Protein AF-A0A2M7DU90-F1 (afdb_monomer_lite)

pLDDT: mean 88.57, std 12.27, range [36.34, 98.19]

Foldseek 3Di:
DPQPVLLVVLVVVCVVPVQPLVSLLSNLVSCVVVVVLVVSCVSLVVNCVNVVLDPSSVQSNLSSCLSVVHPPVPDPRPDDQAEDELVNLVVLLLVVQVVVCVPPVDWDWDAVVCSVPVSQPDSSYDYSDDSVVNLVVQCVDPQWDADPRRTITGPVPDDD

Structure (mmCIF, N/CA/C/O backbone):
data_AF-A0A2M7DU90-F1
#
_entry.id   AF-A0A2M7DU90-F1
#
loop_
_atom_site.group_PDB
_atom_site.id
_atom_site.type_symbol
_atom_site.label_atom_id
_atom_site.label_alt_id
_atom_site.label_comp_id
_atom_site.label_asym_id
_atom_site.label_entity_id
_atom_site.label_seq_id
_atom_site.pdbx_PDB_ins_code
_atom_site.Cartn_x
_atom_site.Cartn_y
_atom_site.Cartn_z
_atom_site.occupancy
_atom_site.B_iso_or_equiv
_atom_site.auth_seq_id
_atom_site.auth_comp_id
_atom_site.auth_asym_id
_atom_site.auth_atom_id
_atom_site.pdbx_PDB_model_num
ATOM 1 N N . MET A 1 1 ? 24.909 8.535 0.699 1.00 48.50 1 MET A N 1
ATOM 2 C CA . MET A 1 1 ? 23.866 8.199 -0.291 1.00 48.50 1 MET A CA 1
ATOM 3 C C . MET A 1 1 ? 23.490 6.749 -0.072 1.00 48.50 1 MET A C 1
ATOM 5 O O . MET A 1 1 ? 24.266 5.873 -0.423 1.00 48.50 1 MET A O 1
ATOM 9 N N . VAL A 1 2 ? 22.381 6.499 0.617 1.00 52.84 2 VAL A N 1
ATOM 10 C CA . VAL A 1 2 ? 21.841 5.142 0.774 1.00 52.84 2 VAL A CA 1
ATOM 11 C C . VAL A 1 2 ? 21.063 4.861 -0.518 1.00 52.84 2 VAL A C 1
ATOM 13 O O . VAL A 1 2 ? 20.281 5.713 -0.917 1.00 52.84 2 VAL A O 1
ATOM 16 N N . GLY A 1 3 ? 21.364 3.776 -1.236 1.00 65.56 3 GLY A N 1
ATOM 17 C CA . GLY A 1 3 ? 20.582 3.340 -2.404 1.00 65.56 3 GLY A CA 1
ATOM 18 C C . GLY A 1 3 ? 21.267 3.353 -3.781 1.00 65.56 3 GLY A C 1
ATOM 19 O O . GLY A 1 3 ? 20.760 2.701 -4.687 1.00 65.56 3 GLY A O 1
ATOM 20 N N . SER A 1 4 ? 22.419 4.009 -3.985 1.00 81.00 4 SER A N 1
ATOM 21 C CA . SER A 1 4 ? 23.078 4.006 -5.313 1.00 81.00 4 SER A CA 1
ATOM 22 C C . SER A 1 4 ? 23.613 2.622 -5.706 1.00 81.00 4 SER A C 1
ATOM 24 O O . SER A 1 4 ? 23.361 2.152 -6.811 1.00 81.00 4 SER A O 1
ATOM 26 N N . TRP A 1 5 ? 24.270 1.934 -4.770 1.00 91.31 5 TRP A N 1
ATOM 27 C CA . TRP A 1 5 ? 24.792 0.581 -4.981 1.00 91.31 5 TRP A CA 1
ATOM 28 C C . TRP A 1 5 ? 23.675 -0.465 -5.121 1.00 91.31 5 TRP A C 1
ATOM 30 O O . TRP A 1 5 ? 23.840 -1.453 -5.830 1.00 91.31 5 TRP A O 1
ATOM 40 N N . GLU A 1 6 ? 22.525 -0.254 -4.471 1.00 94.69 6 GLU A N 1
ATOM 41 C CA . GLU A 1 6 ? 21.377 -1.163 -4.577 1.00 94.69 6 GLU A CA 1
ATOM 42 C C . GLU A 1 6 ? 20.717 -1.077 -5.948 1.00 94.69 6 GLU A C 1
ATOM 44 O O . GLU A 1 6 ? 20.359 -2.108 -6.517 1.00 94.69 6 GLU A O 1
ATOM 49 N N . ILE A 1 7 ? 20.601 0.136 -6.498 1.00 95.69 7 ILE A N 1
ATOM 50 C CA . ILE A 1 7 ? 20.127 0.343 -7.869 1.00 95.69 7 ILE A CA 1
ATOM 51 C C . ILE A 1 7 ? 21.081 -0.343 -8.847 1.00 95.69 7 ILE A C 1
ATOM 53 O O . ILE A 1 7 ? 20.624 -1.125 -9.674 1.00 95.69 7 ILE A O 1
ATOM 57 N N . GLU A 1 8 ? 22.390 -0.098 -8.738 1.00 95.69 8 GLU A N 1
ATOM 58 C CA . GLU A 1 8 ? 23.397 -0.727 -9.608 1.00 95.69 8 GLU A CA 1
ATOM 59 C C . GLU A 1 8 ? 23.336 -2.258 -9.539 1.00 95.69 8 GLU A C 1
ATOM 61 O O . GLU A 1 8 ? 23.292 -2.916 -10.578 1.00 95.69 8 GLU A O 1
ATOM 66 N N . TYR A 1 9 ? 23.233 -2.821 -8.331 1.00 96.00 9 TYR A N 1
ATOM 67 C CA . TYR A 1 9 ? 23.055 -4.257 -8.127 1.00 96.00 9 TYR A CA 1
ATOM 68 C C . TYR A 1 9 ? 21.801 -4.789 -8.830 1.00 96.00 9 TYR A C 1
ATOM 70 O O . TYR A 1 9 ? 21.864 -5.798 -9.535 1.00 96.00 9 TYR A O 1
ATOM 78 N N . CYS A 1 10 ? 20.655 -4.125 -8.656 1.00 97.19 10 CYS A N 1
ATOM 79 C CA . CYS A 1 10 ? 19.413 -4.557 -9.291 1.00 97.19 10 CYS A CA 1
ATOM 80 C C . CYS A 1 10 ? 19.512 -4.470 -10.819 1.00 97.19 10 CYS A C 1
ATOM 82 O O . CYS A 1 10 ? 19.124 -5.412 -11.504 1.00 97.19 10 CYS A O 1
ATOM 84 N N . LEU A 1 11 ? 20.088 -3.393 -11.359 1.00 97.00 11 LEU A N 1
ATOM 85 C CA . LEU A 1 11 ? 20.280 -3.227 -12.801 1.00 97.00 11 LEU A CA 1
ATOM 86 C C . LEU A 1 11 ? 21.209 -4.299 -13.387 1.00 97.00 11 LEU A C 1
ATOM 88 O O . LEU A 1 11 ? 20.897 -4.865 -14.433 1.00 97.00 11 LEU A O 1
ATOM 92 N N . GLU A 1 12 ? 22.311 -4.640 -12.712 1.00 97.62 12 GLU A N 1
ATOM 93 C CA . GLU A 1 12 ? 23.204 -5.724 -13.148 1.00 97.62 12 GLU A CA 1
ATOM 94 C C . GLU A 1 12 ? 22.469 -7.073 -13.194 1.00 97.62 12 GLU A C 1
ATOM 96 O O . GLU A 1 12 ? 22.630 -7.855 -14.136 1.00 97.62 12 GLU A O 1
ATOM 101 N N . ARG A 1 13 ? 21.639 -7.347 -12.182 1.00 97.88 13 ARG A N 1
ATOM 102 C CA . ARG A 1 13 ? 20.841 -8.575 -12.094 1.00 97.88 13 ARG A CA 1
ATOM 103 C C . ARG A 1 13 ? 19.782 -8.640 -13.192 1.00 97.88 13 ARG A C 1
ATOM 105 O O . ARG A 1 13 ? 19.692 -9.672 -13.855 1.00 97.88 13 ARG A O 1
ATOM 112 N N . LEU A 1 14 ? 19.061 -7.546 -13.439 1.00 97.12 14 LEU A N 1
ATOM 113 C CA . LEU A 1 14 ? 18.070 -7.460 -14.517 1.00 97.12 14 LEU A CA 1
ATOM 114 C C . LEU A 1 14 ? 18.709 -7.546 -15.904 1.00 97.12 14 LEU A C 1
ATOM 116 O O . LEU A 1 14 ? 18.117 -8.115 -16.809 1.00 97.12 14 LEU A O 1
ATOM 120 N N . ASN A 1 15 ? 19.950 -7.088 -16.079 1.00 97.25 15 ASN A N 1
ATOM 121 C CA . ASN A 1 15 ? 20.662 -7.285 -17.342 1.00 97.25 15 ASN A CA 1
ATOM 122 C C . ASN A 1 15 ? 20.905 -8.775 -17.662 1.00 97.25 15 ASN A C 1
ATOM 124 O O . ASN A 1 15 ? 21.047 -9.146 -18.824 1.00 97.25 15 ASN A O 1
ATOM 128 N N . ARG A 1 16 ? 20.962 -9.642 -16.640 1.00 97.06 16 ARG A N 1
ATOM 129 C CA . ARG A 1 16 ? 21.102 -11.100 -16.808 1.00 97.06 16 ARG A CA 1
ATOM 130 C C . ARG A 1 16 ? 19.755 -11.816 -16.860 1.00 97.06 16 ARG A C 1
ATOM 132 O O . ARG A 1 16 ? 19.633 -12.807 -17.571 1.00 97.06 16 ARG A O 1
ATOM 139 N N . ASN A 1 17 ? 18.782 -11.338 -16.089 1.00 97.00 17 ASN A N 1
ATOM 140 C CA . ASN A 1 17 ? 17.424 -11.864 -16.042 1.00 97.00 17 ASN A CA 1
ATOM 141 C C . ASN A 1 17 ? 16.414 -10.704 -15.944 1.00 97.00 17 ASN A C 1
ATOM 143 O O . ASN A 1 17 ? 16.075 -10.300 -14.830 1.00 97.00 17 ASN A O 1
ATOM 147 N N . PRO A 1 18 ? 15.947 -10.157 -17.082 1.00 96.12 18 PRO A N 1
ATOM 148 C CA . PRO A 1 18 ? 15.105 -8.955 -17.097 1.00 96.12 18 PRO A CA 1
ATOM 149 C C . PRO A 1 18 ? 13.748 -9.128 -16.414 1.00 96.12 18 PRO A C 1
ATOM 151 O O . PRO A 1 18 ? 13.148 -8.153 -15.978 1.00 96.12 18 PRO A O 1
ATOM 154 N N . GLU A 1 19 ? 13.277 -10.368 -16.304 1.00 96.75 19 GLU A N 1
ATOM 155 C CA . GLU A 1 19 ? 11.937 -10.710 -15.826 1.00 96.75 19 GLU A CA 1
ATOM 156 C C . GLU A 1 19 ? 11.944 -11.252 -14.388 1.00 96.75 19 GLU A C 1
ATOM 158 O O . GLU A 1 19 ? 10.960 -11.833 -13.933 1.00 96.75 19 GLU A O 1
ATOM 163 N N . ASP A 1 20 ? 13.054 -11.104 -13.660 1.00 97.06 20 ASP A N 1
ATOM 164 C CA . ASP A 1 20 ? 13.163 -11.558 -12.274 1.00 97.06 20 ASP A CA 1
ATOM 165 C C . ASP A 1 20 ? 12.211 -10.764 -11.360 1.00 97.06 20 ASP A C 1
ATOM 167 O O . ASP A 1 20 ? 12.490 -9.616 -11.011 1.00 97.06 20 ASP A O 1
ATOM 171 N N . ASP A 1 21 ? 11.094 -11.387 -10.965 1.00 95.50 21 ASP A N 1
ATOM 172 C CA . ASP A 1 21 ? 10.038 -10.780 -10.136 1.00 95.50 21 ASP A CA 1
ATOM 173 C C . ASP A 1 21 ? 10.592 -10.121 -8.865 1.00 95.50 21 ASP A C 1
ATOM 175 O O . ASP A 1 21 ? 10.235 -8.987 -8.535 1.00 95.50 21 ASP A O 1
ATOM 179 N N . TYR A 1 22 ? 11.517 -10.799 -8.182 1.00 96.12 22 TYR A N 1
ATOM 180 C CA . TYR A 1 22 ? 12.090 -10.304 -6.937 1.00 96.12 22 TYR A CA 1
ATOM 181 C C . TYR A 1 22 ? 12.982 -9.084 -7.174 1.00 96.12 22 TYR A C 1
ATOM 183 O O . TYR A 1 22 ? 12.937 -8.119 -6.408 1.00 96.12 22 TYR A O 1
ATOM 191 N N . ILE A 1 23 ? 13.805 -9.108 -8.225 1.00 98.00 23 ILE A N 1
ATOM 192 C CA . ILE A 1 23 ? 14.703 -7.988 -8.523 1.00 98.00 23 ILE A CA 1
ATOM 193 C C . ILE A 1 23 ? 13.924 -6.784 -9.065 1.00 98.00 23 ILE A C 1
ATOM 195 O O . ILE A 1 23 ? 14.258 -5.651 -8.715 1.00 98.00 23 ILE A O 1
ATOM 199 N N . LEU A 1 24 ? 12.875 -7.006 -9.861 1.00 98.12 24 LEU A N 1
ATOM 200 C CA . LEU A 1 24 ? 11.978 -5.948 -10.330 1.00 98.12 24 LEU A CA 1
ATOM 201 C C . LEU A 1 24 ? 11.286 -5.243 -9.164 1.00 98.12 24 LEU A C 1
ATOM 203 O O . LEU A 1 24 ? 11.357 -4.016 -9.062 1.00 98.12 24 LEU A O 1
ATOM 207 N N . TRP A 1 25 ? 10.717 -6.017 -8.236 1.00 97.00 25 TRP A N 1
ATOM 208 C CA . TRP A 1 25 ? 10.154 -5.483 -6.998 1.00 97.00 25 TRP A CA 1
ATOM 209 C C . TRP A 1 25 ? 11.187 -4.685 -6.202 1.00 97.00 25 TRP A C 1
ATOM 211 O O . TRP A 1 25 ? 10.932 -3.543 -5.819 1.00 97.00 25 TRP A O 1
ATOM 221 N N . ARG A 1 26 ? 12.380 -5.255 -5.988 1.00 97.25 26 ARG A N 1
ATOM 222 C CA . ARG A 1 26 ? 13.432 -4.601 -5.206 1.00 97.25 26 ARG A CA 1
ATOM 223 C C . ARG A 1 26 ? 13.865 -3.276 -5.828 1.00 97.25 26 ARG A C 1
ATOM 225 O O . ARG A 1 26 ? 14.064 -2.305 -5.105 1.00 97.25 26 ARG A O 1
ATOM 232 N N . LEU A 1 27 ? 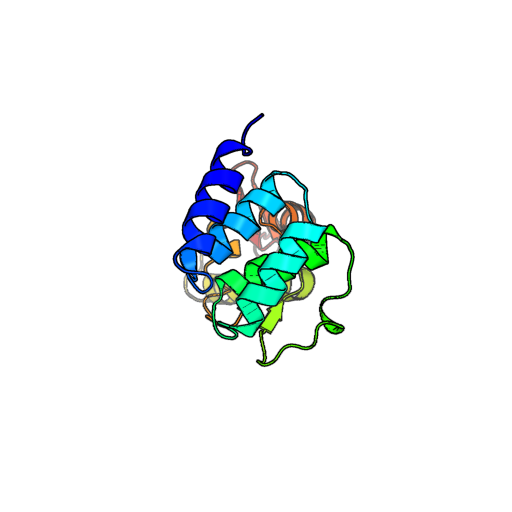13.995 -3.210 -7.151 1.00 97.75 27 LEU A N 1
ATOM 233 C CA . LEU A 1 27 ? 14.331 -1.966 -7.838 1.00 97.75 27 LEU A CA 1
ATOM 234 C C . LEU A 1 27 ? 13.222 -0.915 -7.679 1.00 97.75 27 LEU A C 1
ATOM 236 O O . LEU A 1 27 ? 13.522 0.250 -7.411 1.00 97.75 27 LEU A O 1
ATOM 240 N N . GLY A 1 28 ? 11.957 -1.329 -7.801 1.00 97.50 28 GLY A N 1
ATOM 241 C CA . GLY A 1 28 ? 10.797 -0.479 -7.535 1.00 97.50 28 GLY A CA 1
ATOM 242 C C . GLY A 1 28 ? 10.807 0.098 -6.117 1.00 97.50 28 GLY A C 1
ATOM 243 O O . GLY A 1 28 ? 10.699 1.314 -5.949 1.00 97.50 28 GLY A O 1
ATOM 244 N N . ASP A 1 29 ? 11.026 -0.747 -5.106 1.00 96.06 29 ASP A N 1
ATOM 245 C CA . ASP A 1 29 ? 11.092 -0.339 -3.697 1.00 96.06 29 ASP A CA 1
ATOM 246 C C . ASP A 1 29 ? 12.254 0.628 -3.427 1.00 96.06 29 ASP A C 1
ATOM 248 O O . ASP A 1 29 ? 12.060 1.689 -2.835 1.00 96.06 29 ASP A O 1
ATOM 252 N N . VAL A 1 30 ? 13.449 0.347 -3.955 1.00 96.31 30 VAL A N 1
ATOM 253 C CA . VAL A 1 30 ? 14.602 1.253 -3.819 1.00 96.31 30 VAL A CA 1
ATOM 254 C C . VAL A 1 30 ? 14.331 2.603 -4.496 1.00 96.31 30 VAL A C 1
ATOM 256 O O . VAL A 1 30 ? 14.729 3.651 -3.975 1.00 96.31 30 VAL A O 1
ATOM 259 N N . TYR A 1 31 ? 13.630 2.633 -5.635 1.00 97.31 31 TYR A N 1
ATOM 260 C CA . TYR A 1 31 ? 13.207 3.897 -6.239 1.00 97.31 31 TYR A CA 1
ATOM 261 C C . TYR A 1 31 ? 12.182 4.647 -5.382 1.00 97.31 31 TYR A C 1
ATOM 263 O O . TYR A 1 31 ? 12.325 5.864 -5.235 1.00 97.31 31 TYR A O 1
ATOM 271 N N . LEU A 1 32 ? 11.212 3.960 -4.773 1.00 95.19 32 LEU A N 1
ATOM 272 C CA . LEU A 1 32 ? 10.251 4.562 -3.841 1.00 95.19 32 LEU A CA 1
ATOM 273 C C . LEU A 1 32 ? 10.953 5.162 -2.614 1.00 95.19 32 LEU A C 1
ATOM 275 O O . LEU A 1 32 ? 10.714 6.325 -2.282 1.00 95.19 32 LEU A O 1
ATOM 279 N N . GLN A 1 33 ? 11.865 4.414 -1.986 1.00 94.12 33 GLN A N 1
ATOM 280 C CA . GLN A 1 33 ? 12.648 4.868 -0.830 1.00 94.12 33 GLN A CA 1
ATOM 281 C C . GLN A 1 33 ? 13.509 6.095 -1.163 1.00 94.12 33 GLN A C 1
ATOM 283 O O . GLN A 1 33 ? 13.593 7.042 -0.379 1.00 94.12 33 GLN A O 1
ATOM 288 N N . ASN A 1 34 ? 14.081 6.126 -2.370 1.00 94.50 34 ASN A N 1
ATOM 289 C CA . ASN A 1 34 ? 14.859 7.257 -2.879 1.00 94.50 34 ASN A CA 1
ATOM 290 C C . ASN A 1 34 ? 14.000 8.402 -3.438 1.00 94.50 34 ASN A C 1
ATOM 292 O O . ASN A 1 34 ? 14.547 9.349 -4.003 1.00 94.50 34 ASN A O 1
ATOM 296 N N . LYS A 1 35 ? 12.670 8.333 -3.294 1.00 95.12 35 LYS A N 1
ATOM 297 C CA . LYS A 1 35 ? 11.700 9.317 -3.801 1.00 95.12 35 LYS A CA 1
ATOM 298 C C . LYS A 1 35 ? 11.731 9.520 -5.321 1.00 95.12 35 LYS A C 1
ATOM 300 O O . LYS A 1 35 ? 11.226 10.515 -5.835 1.00 95.12 35 LYS A O 1
ATOM 305 N N . ASN A 1 36 ? 12.282 8.559 -6.057 1.00 96.94 36 ASN A N 1
ATOM 306 C CA . ASN A 1 36 ? 12.302 8.529 -7.516 1.00 96.94 36 ASN A CA 1
ATOM 307 C C . ASN A 1 36 ? 10.995 7.920 -8.046 1.00 96.94 36 ASN A C 1
ATOM 309 O O . ASN A 1 36 ? 11.012 6.910 -8.749 1.00 96.94 36 ASN A O 1
ATOM 313 N N . TYR A 1 37 ? 9.857 8.525 -7.698 1.00 97.00 37 TYR A N 1
ATOM 314 C CA . TYR A 1 37 ? 8.528 7.942 -7.927 1.00 97.00 37 TYR A CA 1
ATOM 315 C C . TYR A 1 37 ? 8.229 7.666 -9.404 1.00 97.00 37 TYR A C 1
ATOM 317 O O . TYR A 1 37 ? 7.630 6.645 -9.721 1.00 97.00 37 TYR A O 1
ATOM 325 N N . GLN A 1 38 ? 8.722 8.508 -10.319 1.00 98.19 38 GLN A N 1
ATOM 326 C CA . GLN A 1 38 ? 8.560 8.275 -11.757 1.00 98.19 38 GLN A CA 1
ATOM 327 C C . GLN A 1 38 ? 9.261 6.990 -12.220 1.00 98.19 38 GLN A C 1
ATOM 329 O O . GLN A 1 38 ? 8.688 6.203 -12.966 1.00 98.19 38 GLN A O 1
ATOM 334 N N . LYS A 1 39 ? 10.483 6.738 -11.732 1.00 98.06 39 LYS A N 1
ATOM 335 C CA . LYS A 1 39 ? 11.223 5.510 -12.055 1.00 98.06 39 LYS A CA 1
ATOM 336 C C . LYS A 1 39 ? 10.591 4.285 -11.398 1.00 98.06 39 LYS A C 1
ATOM 338 O O . LYS A 1 39 ? 10.547 3.223 -12.010 1.00 98.06 39 LYS A O 1
ATOM 343 N N . ALA A 1 40 ? 10.075 4.433 -10.177 1.00 98.06 40 ALA A N 1
ATOM 344 C CA . ALA A 1 40 ? 9.301 3.379 -9.528 1.00 98.06 40 ALA A CA 1
ATOM 345 C C . ALA A 1 40 ? 8.041 3.029 -10.337 1.00 98.06 40 ALA A C 1
ATOM 347 O O . ALA A 1 40 ? 7.762 1.850 -10.537 1.00 98.06 40 ALA A O 1
ATOM 348 N N . LEU A 1 41 ? 7.342 4.033 -10.882 1.00 97.94 41 LEU A N 1
ATOM 349 C CA . LEU A 1 41 ? 6.184 3.828 -11.752 1.00 97.94 41 LEU A CA 1
ATOM 350 C C . LEU A 1 41 ? 6.563 3.100 -13.048 1.00 97.94 41 LEU A C 1
ATOM 352 O O . LEU A 1 41 ? 5.848 2.193 -13.465 1.00 97.94 41 LEU A O 1
ATOM 356 N N . GLU A 1 42 ? 7.670 3.478 -13.690 1.00 98.06 42 GLU A N 1
ATOM 357 C CA . GLU A 1 42 ? 8.166 2.823 -14.909 1.00 98.06 42 GLU A CA 1
ATOM 358 C C . GLU A 1 42 ? 8.511 1.348 -14.668 1.00 98.06 42 GLU A C 1
ATOM 360 O O . GLU A 1 42 ? 8.040 0.478 -15.404 1.00 98.06 42 GLU A O 1
ATOM 365 N N . ILE A 1 43 ? 9.268 1.055 -13.605 1.00 98.06 43 ILE A N 1
ATOM 366 C CA . ILE A 1 43 ? 9.602 -0.324 -13.228 1.00 98.06 43 ILE A CA 1
ATOM 367 C C . ILE A 1 43 ? 8.356 -1.100 -12.814 1.00 98.06 43 ILE A C 1
ATOM 369 O O . ILE A 1 43 ? 8.190 -2.230 -13.254 1.00 98.06 43 ILE A O 1
ATOM 373 N N . GLY A 1 44 ? 7.449 -0.500 -12.041 1.00 96.94 44 GLY A N 1
ATOM 374 C CA . GLY A 1 44 ? 6.184 -1.125 -11.656 1.00 96.94 44 GLY A CA 1
ATOM 375 C C . GLY A 1 44 ? 5.311 -1.469 -12.865 1.00 96.94 44 GLY A C 1
ATOM 376 O O . GLY A 1 44 ? 4.754 -2.560 -12.921 1.00 96.94 44 GLY A O 1
ATOM 377 N N . LYS A 1 45 ? 5.238 -0.585 -13.873 1.00 97.19 45 LYS A N 1
ATOM 378 C CA . LYS A 1 45 ? 4.522 -0.839 -15.137 1.00 97.19 45 LYS A CA 1
ATOM 379 C C . LYS A 1 45 ? 5.120 -2.024 -15.885 1.00 97.19 45 LYS A C 1
ATOM 381 O O . LYS A 1 45 ? 4.380 -2.904 -16.308 1.00 97.19 45 LYS A O 1
ATOM 386 N N . TYR A 1 46 ? 6.444 -2.058 -16.023 1.00 97.62 46 TYR A N 1
ATOM 387 C CA . TYR A 1 46 ? 7.137 -3.169 -16.673 1.00 97.62 46 TYR A CA 1
ATOM 388 C C . TYR A 1 46 ? 6.971 -4.485 -15.898 1.00 97.62 46 TYR A C 1
ATOM 390 O O . TYR A 1 46 ? 6.643 -5.515 -16.482 1.00 97.62 46 TYR A O 1
ATOM 398 N N . HIS A 1 47 ? 7.118 -4.443 -14.573 1.00 97.00 47 HIS A N 1
ATOM 399 C CA . HIS A 1 47 ? 6.927 -5.593 -13.693 1.00 97.00 47 HIS A CA 1
ATOM 400 C C . HIS A 1 47 ? 5.508 -6.152 -13.808 1.00 97.00 47 HIS A C 1
ATOM 402 O O . HIS A 1 47 ? 5.339 -7.351 -13.997 1.00 97.00 47 HIS A O 1
ATOM 408 N N . TYR A 1 48 ? 4.497 -5.286 -13.788 1.00 95.62 48 TYR A N 1
ATOM 409 C CA . TYR A 1 48 ? 3.097 -5.671 -13.949 1.00 95.62 48 TYR A CA 1
ATOM 410 C C . TYR A 1 48 ? 2.768 -6.198 -15.350 1.00 95.62 48 TYR A C 1
ATOM 412 O O . TYR A 1 48 ? 1.902 -7.056 -15.503 1.00 95.62 48 TYR A O 1
ATOM 420 N N . GLU A 1 49 ? 3.447 -5.704 -16.386 1.00 95.31 49 GLU A N 1
ATOM 421 C CA . GLU A 1 49 ? 3.255 -6.189 -17.753 1.00 95.31 49 GLU A CA 1
ATOM 422 C C . GLU A 1 49 ? 3.609 -7.677 -17.870 1.00 95.31 49 GLU A C 1
ATOM 424 O O . GLU A 1 49 ? 2.862 -8.425 -18.505 1.00 95.31 49 GLU A O 1
ATOM 429 N N . ILE A 1 50 ? 4.703 -8.086 -17.217 1.00 95.12 50 ILE A N 1
ATOM 430 C CA . ILE A 1 50 ? 5.243 -9.453 -17.241 1.00 95.12 50 ILE A CA 1
ATOM 431 C C . ILE A 1 50 ? 4.590 -10.341 -16.177 1.00 95.12 50 ILE A C 1
ATOM 433 O O . ILE A 1 50 ? 4.238 -11.486 -16.454 1.00 95.12 50 ILE A O 1
ATOM 437 N N . HIS A 1 51 ? 4.395 -9.804 -14.970 1.00 92.56 51 HIS A N 1
ATOM 438 C CA . HIS A 1 51 ? 3.834 -10.501 -13.813 1.00 92.56 51 HIS A CA 1
ATOM 439 C C . HIS A 1 51 ? 2.557 -9.797 -13.320 1.00 92.56 51 HIS A C 1
ATOM 441 O O . HIS A 1 51 ? 2.547 -9.224 -12.227 1.00 92.56 51 HIS A O 1
ATOM 447 N N . PRO A 1 52 ? 1.452 -9.833 -14.092 1.00 89.88 52 PRO A N 1
ATOM 448 C CA . PRO A 1 52 ? 0.228 -9.089 -13.770 1.00 89.88 52 PRO A CA 1
ATOM 449 C C . PRO A 1 52 ? -0.465 -9.551 -12.483 1.00 89.88 52 PRO A C 1
ATOM 451 O O . PRO A 1 52 ? -1.236 -8.797 -11.895 1.00 89.88 52 PRO A O 1
ATOM 454 N N . ASP A 1 53 ? -0.178 -10.771 -12.029 1.00 87.38 53 ASP A N 1
ATOM 455 C CA . ASP A 1 53 ? -0.711 -11.327 -10.783 1.00 87.38 53 ASP A CA 1
ATOM 456 C C . ASP A 1 53 ? 0.247 -11.153 -9.592 1.00 87.38 53 ASP A C 1
ATOM 458 O O . ASP A 1 53 ? -0.072 -11.586 -8.484 1.00 87.38 53 ASP A O 1
ATOM 462 N N . SER A 1 54 ? 1.425 -10.543 -9.793 1.00 90.06 54 SER A N 1
ATOM 463 C CA . SER A 1 54 ? 2.399 -10.324 -8.721 1.00 90.06 54 SER A CA 1
ATOM 464 C C . SER A 1 54 ? 1.905 -9.233 -7.767 1.00 90.06 54 SER A C 1
ATOM 466 O O . SER A 1 54 ? 1.783 -8.070 -8.172 1.00 90.06 54 SER A O 1
ATOM 468 N N . PRO A 1 55 ? 1.673 -9.549 -6.476 1.00 89.38 55 PRO A N 1
ATOM 469 C CA . PRO A 1 55 ? 1.282 -8.539 -5.495 1.00 89.38 55 PRO A CA 1
ATOM 470 C C . PRO A 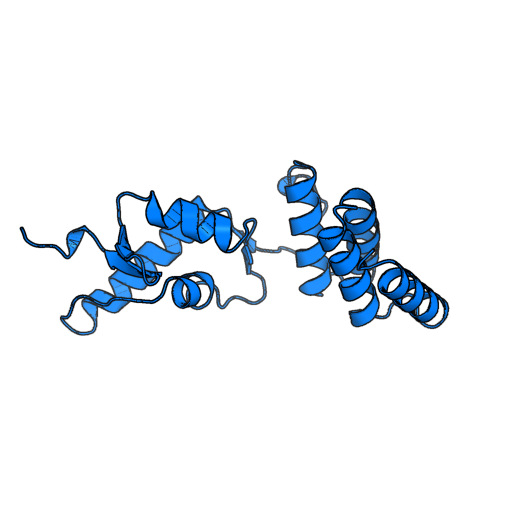1 55 ? 2.336 -7.440 -5.350 1.00 89.38 55 PRO A C 1
ATOM 472 O O . PRO A 1 55 ? 1.994 -6.289 -5.105 1.00 89.38 55 PRO A O 1
ATOM 475 N N . ASN A 1 56 ? 3.609 -7.783 -5.561 1.00 92.06 56 ASN A N 1
ATOM 476 C CA . ASN A 1 56 ? 4.728 -6.851 -5.507 1.00 92.06 56 ASN A CA 1
ATOM 477 C C . ASN A 1 56 ? 4.691 -5.822 -6.648 1.00 92.06 56 ASN A C 1
ATOM 479 O O . ASN A 1 56 ? 4.987 -4.644 -6.427 1.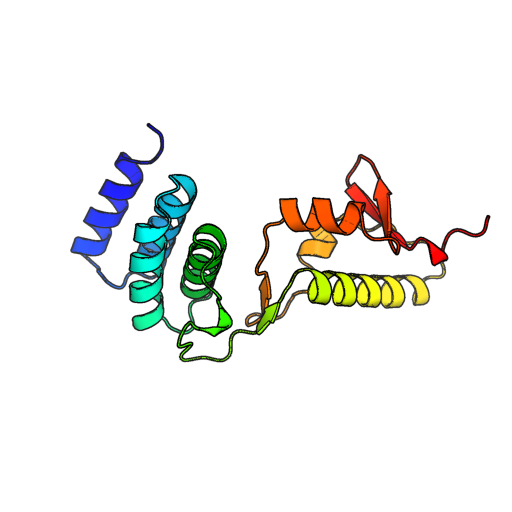00 92.06 56 ASN A O 1
ATOM 483 N N . ALA A 1 57 ? 4.304 -6.250 -7.854 1.00 93.50 57 ALA A N 1
ATOM 484 C CA . ALA A 1 57 ? 4.137 -5.354 -8.995 1.00 93.50 57 ALA A CA 1
ATOM 485 C C . ALA A 1 57 ? 2.987 -4.366 -8.747 1.00 93.50 57 ALA A C 1
ATOM 487 O O . ALA A 1 57 ? 3.143 -3.157 -8.933 1.00 93.50 57 ALA A O 1
ATOM 488 N N . ILE A 1 58 ? 1.851 -4.881 -8.263 1.00 92.88 58 ILE A N 1
ATOM 489 C CA . ILE A 1 58 ? 0.668 -4.075 -7.939 1.00 92.88 58 ILE A CA 1
ATOM 490 C C . ILE A 1 58 ? 0.983 -3.082 -6.810 1.00 92.88 58 ILE A C 1
ATOM 492 O O . ILE A 1 58 ? 0.684 -1.899 -6.943 1.00 92.88 58 ILE A O 1
ATOM 496 N N . ASP A 1 59 ? 1.640 -3.522 -5.735 1.00 91.06 59 ASP A N 1
ATOM 497 C CA . ASP A 1 59 ? 2.044 -2.665 -4.612 1.00 91.06 59 ASP A CA 1
ATOM 498 C C . ASP A 1 59 ? 2.990 -1.535 -5.055 1.00 91.06 59 ASP A C 1
ATOM 500 O O . ASP A 1 59 ? 2.775 -0.370 -4.712 1.00 91.06 59 ASP A O 1
ATOM 504 N N . THR A 1 60 ? 3.984 -1.850 -5.893 1.00 94.69 60 THR A N 1
ATOM 505 C CA . THR A 1 60 ? 4.909 -0.848 -6.451 1.00 94.69 60 THR A CA 1
ATOM 506 C C . THR A 1 60 ? 4.160 0.195 -7.282 1.00 94.69 60 THR A C 1
ATOM 508 O O . THR A 1 60 ? 4.406 1.396 -7.132 1.00 94.69 60 THR A O 1
ATOM 511 N N . LEU A 1 61 ? 3.224 -0.237 -8.134 1.00 94.81 61 LEU A N 1
ATOM 512 C CA . LEU A 1 61 ? 2.383 0.657 -8.931 1.00 94.81 61 LEU A CA 1
ATOM 513 C C . LEU A 1 61 ? 1.520 1.564 -8.055 1.00 94.81 61 LEU A C 1
ATOM 515 O O . LEU A 1 61 ? 1.548 2.777 -8.240 1.00 94.81 61 LEU A O 1
ATOM 519 N N . LEU A 1 62 ? 0.786 0.998 -7.094 1.00 93.12 62 LEU A N 1
ATOM 520 C CA . LEU A 1 62 ? -0.122 1.756 -6.231 1.00 93.12 62 LEU A CA 1
ATOM 521 C C . LEU A 1 62 ? 0.623 2.818 -5.427 1.00 93.12 62 LEU A C 1
ATOM 523 O O . LEU A 1 62 ? 0.229 3.983 -5.451 1.00 93.12 62 LEU A O 1
ATOM 527 N N . LYS A 1 63 ? 1.743 2.448 -4.796 1.00 92.31 63 LYS A N 1
ATOM 528 C CA . LYS A 1 63 ? 2.598 3.395 -4.070 1.00 92.31 63 LYS A CA 1
ATOM 529 C C . LYS A 1 63 ? 3.151 4.477 -4.991 1.00 92.31 63 LYS A C 1
ATOM 531 O O . LYS A 1 63 ? 3.217 5.638 -4.601 1.00 92.31 63 LYS A O 1
ATOM 536 N N . SER A 1 64 ? 3.551 4.126 -6.211 1.00 95.19 64 SER A N 1
ATOM 537 C CA . SER A 1 64 ? 4.081 5.110 -7.163 1.00 95.19 64 SER A CA 1
ATOM 538 C C . SER A 1 64 ? 3.006 6.105 -7.605 1.00 95.19 64 SER A C 1
ATOM 540 O O . SER A 1 64 ? 3.246 7.310 -7.564 1.00 95.19 64 SER A O 1
ATOM 542 N N . LEU A 1 65 ? 1.817 5.613 -7.967 1.00 93.69 65 LEU A N 1
ATOM 543 C CA . LEU A 1 65 ? 0.669 6.430 -8.369 1.00 93.69 65 LEU A CA 1
ATOM 544 C C . LEU A 1 65 ? 0.225 7.358 -7.230 1.00 93.69 65 LEU A C 1
ATOM 546 O O . LEU A 1 65 ? 0.082 8.558 -7.446 1.00 93.69 65 LEU A O 1
ATOM 550 N N . GLU A 1 66 ? 0.110 6.838 -6.002 1.00 91.06 66 GLU A N 1
ATOM 551 C CA . GLU A 1 66 ? -0.216 7.627 -4.807 1.00 91.06 66 GLU A CA 1
ATOM 552 C C . GLU A 1 66 ? 0.790 8.772 -4.600 1.00 91.06 66 GLU A C 1
ATOM 554 O O . GLU A 1 66 ? 0.401 9.930 -4.444 1.00 91.06 66 GLU A O 1
ATOM 559 N N . ARG A 1 67 ? 2.097 8.477 -4.649 1.00 92.19 67 ARG A N 1
ATOM 560 C CA . ARG A 1 67 ? 3.156 9.481 -4.434 1.00 92.19 67 ARG A CA 1
ATOM 561 C C . ARG A 1 67 ? 3.233 10.533 -5.538 1.00 92.19 67 ARG A C 1
ATOM 563 O O . ARG A 1 67 ? 3.719 11.633 -5.276 1.00 92.19 67 ARG A O 1
ATOM 570 N N . LEU A 1 68 ? 2.769 10.206 -6.741 1.00 94.12 68 LEU A N 1
ATOM 571 C CA . LEU A 1 68 ? 2.656 11.134 -7.868 1.00 94.12 68 LEU A CA 1
ATOM 572 C C . LEU A 1 68 ? 1.319 11.894 -7.881 1.00 94.12 68 LEU A C 1
ATOM 574 O O . LEU A 1 68 ? 1.180 12.853 -8.636 1.00 94.12 68 LEU A O 1
ATOM 578 N N . GLY A 1 69 ? 0.349 11.502 -7.047 1.00 91.69 69 GLY A N 1
ATOM 579 C CA . GLY A 1 69 ? -1.011 12.042 -7.084 1.00 91.69 69 GLY A CA 1
ATOM 580 C C . GLY A 1 69 ? -1.788 11.625 -8.337 1.00 91.69 69 GLY A C 1
ATOM 581 O O . GLY A 1 69 ? -2.741 12.303 -8.723 1.00 91.69 69 GLY A O 1
ATOM 582 N N . GLU A 1 70 ? -1.377 10.537 -8.989 1.00 91.38 70 GLU A N 1
ATOM 583 C CA . GLU A 1 70 ? -2.059 9.999 -10.162 1.00 91.38 70 GLU A CA 1
ATOM 584 C C . GLU A 1 70 ? -3.281 9.165 -9.729 1.00 91.38 70 GLU A C 1
ATOM 586 O O . GLU A 1 70 ? -3.158 8.307 -8.849 1.00 91.38 70 GLU A O 1
ATOM 591 N N . PRO A 1 71 ? -4.470 9.371 -10.330 1.00 89.50 71 PRO A N 1
ATOM 592 C CA . PRO A 1 71 ? -5.659 8.603 -9.974 1.00 89.50 71 PRO A CA 1
ATOM 593 C C . PRO A 1 71 ? -5.500 7.128 -10.351 1.00 89.50 71 PRO A C 1
ATOM 595 O O . PRO A 1 71 ? -5.423 6.775 -11.531 1.00 89.50 71 PRO A O 1
ATOM 598 N N . VAL A 1 72 ? -5.501 6.250 -9.352 1.00 88.56 72 VAL A N 1
ATOM 599 C CA . VAL A 1 72 ? -5.330 4.801 -9.531 1.00 88.56 72 VAL A CA 1
ATOM 600 C C . VAL A 1 72 ? -6.411 4.178 -10.418 1.00 88.56 72 VAL A C 1
ATOM 602 O O . VAL A 1 72 ? -6.153 3.208 -11.131 1.00 88.56 72 VAL A O 1
ATOM 605 N N . GLU A 1 73 ? -7.610 4.755 -10.422 1.00 86.56 73 GLU A N 1
ATOM 606 C CA . GLU A 1 73 ? -8.741 4.325 -11.246 1.00 86.56 73 GLU A CA 1
ATOM 607 C C . GLU A 1 73 ? -8.493 4.515 -12.749 1.00 86.56 73 GLU A C 1
ATOM 609 O O . GLU A 1 73 ? -9.185 3.912 -13.566 1.00 86.56 73 GLU A O 1
ATOM 614 N N . THR A 1 74 ? -7.515 5.346 -13.126 1.00 88.06 74 THR A N 1
ATOM 615 C CA . THR A 1 74 ? -7.158 5.581 -14.535 1.00 88.06 74 THR A CA 1
ATOM 616 C C . THR A 1 74 ? -6.144 4.569 -15.065 1.00 88.06 74 THR A C 1
ATOM 618 O O . THR A 1 74 ? -5.932 4.491 -16.276 1.00 88.06 74 THR A O 1
ATOM 621 N N . PHE A 1 75 ? -5.520 3.779 -14.185 1.00 91.25 75 PHE A N 1
ATOM 622 C CA . PHE A 1 75 ? -4.538 2.785 -14.591 1.00 91.25 75 PHE A CA 1
ATOM 623 C C . PHE A 1 75 ? -5.230 1.569 -15.242 1.00 91.25 75 PHE A C 1
ATOM 625 O O . PHE A 1 75 ? -6.187 1.036 -14.675 1.00 91.25 75 PHE A O 1
ATOM 632 N N . PRO A 1 76 ? -4.770 1.094 -16.417 1.00 91.00 76 PRO A N 1
ATOM 633 C CA . PRO A 1 76 ? -5.405 -0.004 -17.144 1.00 91.00 76 PRO A CA 1
ATOM 634 C C . PRO A 1 76 ? -5.033 -1.366 -16.535 1.00 91.00 76 PRO A C 1
ATOM 636 O O . PRO A 1 76 ? -4.225 -2.116 -17.085 1.00 91.00 76 PRO A O 1
ATOM 639 N N . TRP A 1 77 ? -5.614 -1.690 -15.379 1.00 90.12 77 TRP A N 1
ATOM 640 C CA . TRP A 1 77 ? -5.419 -2.978 -14.714 1.00 90.12 77 TRP A CA 1
ATOM 641 C C . TRP A 1 77 ? -5.852 -4.138 -15.627 1.00 90.12 77 TRP A C 1
ATOM 643 O O . TRP A 1 77 ? -6.961 -4.153 -16.157 1.00 90.12 77 TRP A O 1
ATOM 653 N N . LYS A 1 78 ? -4.973 -5.131 -15.801 1.00 86.38 78 LYS A N 1
ATOM 654 C CA . LYS A 1 78 ? -5.270 -6.388 -16.508 1.00 86.38 78 LYS A CA 1
ATOM 655 C C . LYS A 1 78 ? -6.093 -7.354 -15.644 1.00 86.38 78 LYS A C 1
ATOM 657 O O . LYS A 1 78 ? -6.807 -8.199 -16.174 1.00 86.38 78 LYS A O 1
ATOM 662 N N . GLY A 1 79 ? -5.977 -7.229 -14.321 1.00 75.31 79 GLY A N 1
ATOM 663 C CA . GLY A 1 79 ? -6.765 -7.958 -13.326 1.00 75.31 79 GLY A CA 1
ATOM 664 C C . GLY A 1 79 ? -7.837 -7.084 -12.671 1.00 75.31 79 GLY A C 1
ATOM 665 O O . GLY A 1 79 ? -8.103 -5.968 -13.105 1.00 75.31 79 GLY A O 1
ATOM 666 N N . ASN A 1 80 ? -8.425 -7.579 -11.581 1.00 75.31 80 ASN A N 1
ATOM 667 C CA . ASN A 1 80 ? -9.368 -6.818 -10.753 1.00 75.31 80 ASN A CA 1
ATOM 668 C C . ASN A 1 80 ? -8.826 -6.662 -9.317 1.00 75.31 80 ASN A C 1
ATOM 670 O O . ASN A 1 80 ? -9.376 -7.278 -8.395 1.00 75.31 80 ASN A O 1
ATOM 674 N N . PRO A 1 81 ? -7.705 -5.932 -9.114 1.00 82.38 81 PRO A N 1
ATOM 675 C CA . PRO A 1 81 ? -7.187 -5.689 -7.774 1.00 82.38 81 PRO A CA 1
ATOM 676 C C . PRO A 1 81 ? -8.225 -4.904 -6.967 1.00 82.38 81 PRO A C 1
ATOM 678 O O . PRO A 1 81 ? -8.723 -3.864 -7.398 1.00 82.38 81 PRO A O 1
ATOM 681 N N . LYS A 1 82 ? -8.560 -5.400 -5.776 1.00 87.38 82 LYS A N 1
ATOM 682 C CA . LYS A 1 82 ? -9.447 -4.701 -4.847 1.00 87.38 82 LYS A CA 1
ATOM 683 C C . LYS A 1 82 ? -8.635 -3.640 -4.123 1.00 87.38 82 LYS A C 1
ATOM 685 O O . LYS A 1 82 ? -7.997 -3.914 -3.113 1.00 87.38 82 LYS A O 1
ATOM 690 N N . ILE A 1 83 ? -8.638 -2.432 -4.660 1.00 88.69 83 ILE A N 1
ATOM 691 C CA . ILE A 1 83 ? -7.914 -1.307 -4.074 1.00 88.69 83 ILE A CA 1
ATOM 692 C C . ILE A 1 83 ? -8.829 -0.615 -3.069 1.00 88.69 83 ILE A C 1
ATOM 694 O O . ILE A 1 83 ? -9.902 -0.129 -3.421 1.00 88.69 83 ILE A O 1
ATOM 698 N N . LEU A 1 84 ? -8.412 -0.600 -1.809 1.00 90.44 84 LEU A N 1
ATOM 699 C CA . LEU A 1 84 ? -9.193 -0.093 -0.696 1.00 90.44 84 LEU A CA 1
ATOM 700 C C . LEU A 1 84 ? -8.726 1.311 -0.315 1.00 90.44 84 LEU A C 1
ATOM 702 O O . LEU A 1 84 ? -7.543 1.534 -0.040 1.00 90.44 84 LEU A O 1
ATOM 706 N N . LYS A 1 85 ? -9.671 2.252 -0.272 1.00 90.44 85 LYS A N 1
ATOM 707 C CA . LYS A 1 85 ? -9.442 3.603 0.249 1.00 90.44 85 LYS A CA 1
ATOM 708 C C . LYS A 1 85 ? -9.515 3.592 1.773 1.00 90.44 85 LYS A C 1
ATOM 710 O O . LYS A 1 85 ? -10.088 2.680 2.374 1.00 90.44 85 LYS A O 1
ATOM 715 N N . ILE A 1 86 ? -8.924 4.601 2.406 1.00 91.56 86 ILE A N 1
ATOM 716 C CA . ILE A 1 86 ? -8.793 4.635 3.865 1.00 91.56 86 ILE A CA 1
ATOM 717 C C . ILE A 1 86 ? -10.157 4.630 4.573 1.00 91.56 86 ILE A C 1
ATOM 719 O O . ILE A 1 86 ? -10.330 3.947 5.577 1.00 91.56 86 ILE A O 1
ATOM 723 N N . GLU A 1 87 ? -11.167 5.286 4.016 1.00 92.75 87 GLU A N 1
ATOM 724 C CA . GLU A 1 87 ? -12.525 5.341 4.561 1.00 92.75 87 GLU A CA 1
ATOM 725 C C . GLU A 1 87 ? -13.202 3.960 4.561 1.00 92.75 87 GLU A C 1
ATOM 727 O O . GLU A 1 87 ? -13.800 3.555 5.563 1.00 92.75 87 GLU A O 1
ATOM 732 N N . ASP A 1 88 ? -13.047 3.200 3.475 1.00 93.25 88 ASP A N 1
ATOM 733 C CA . ASP A 1 88 ? -13.569 1.835 3.369 1.00 93.25 88 ASP A CA 1
ATOM 734 C C . ASP A 1 88 ? -12.838 0.886 4.329 1.00 93.25 88 ASP A C 1
ATOM 736 O O . ASP A 1 88 ? -13.455 0.032 4.973 1.00 93.25 88 ASP A O 1
ATOM 740 N N . ALA A 1 89 ? -11.527 1.075 4.489 1.00 94.19 89 ALA A N 1
ATOM 741 C CA . ALA A 1 89 ? -10.721 0.323 5.441 1.00 94.19 89 ALA A CA 1
ATOM 742 C C . ALA A 1 89 ? -11.140 0.568 6.892 1.00 94.19 89 ALA A C 1
ATOM 744 O O . ALA A 1 89 ? -11.294 -0.390 7.653 1.00 94.19 89 ALA A O 1
ATOM 745 N N . LEU A 1 90 ? -11.390 1.823 7.274 1.00 95.38 90 LEU A N 1
ATOM 746 C CA . LEU A 1 90 ? -11.877 2.162 8.613 1.00 95.38 90 LEU A CA 1
ATOM 747 C C . LEU A 1 90 ? -13.256 1.542 8.889 1.00 95.38 90 LEU A C 1
ATOM 749 O O . LEU A 1 90 ? -13.505 1.084 10.004 1.00 95.38 90 LEU A O 1
ATOM 753 N N . ASN A 1 91 ? -14.131 1.454 7.881 1.00 94.69 91 ASN A N 1
ATOM 754 C CA . ASN A 1 91 ? -15.417 0.759 8.004 1.00 94.69 91 ASN A CA 1
ATOM 755 C C . ASN A 1 91 ? -15.239 -0.746 8.239 1.00 94.69 91 ASN A C 1
ATOM 757 O O . ASN A 1 91 ? -15.850 -1.305 9.149 1.00 94.69 91 ASN A O 1
ATOM 761 N N . ILE A 1 92 ? -14.359 -1.399 7.478 1.00 93.88 92 ILE A N 1
ATOM 762 C CA . ILE A 1 92 ? -14.044 -2.822 7.669 1.00 93.88 92 ILE A CA 1
ATOM 763 C C . ILE A 1 92 ? -13.466 -3.075 9.069 1.00 93.88 92 ILE A C 1
ATOM 765 O O . ILE A 1 92 ? -13.864 -4.025 9.746 1.00 93.88 92 ILE A O 1
ATOM 769 N N . VAL A 1 93 ? -12.563 -2.209 9.532 1.00 94.25 93 VAL A N 1
ATOM 770 C CA . VAL A 1 93 ? -11.978 -2.276 10.879 1.00 94.25 93 VAL A CA 1
ATOM 771 C C . VAL A 1 93 ? -13.052 -2.122 11.954 1.00 94.25 93 VAL A C 1
ATOM 773 O O . VAL A 1 93 ? -13.069 -2.896 12.914 1.00 94.25 93 VAL A O 1
ATOM 776 N N . TYR A 1 94 ? -13.973 -1.171 11.787 1.00 93.31 94 TYR A N 1
ATOM 777 C CA . TYR A 1 94 ? -15.086 -0.957 12.710 1.00 93.31 94 TYR A CA 1
ATOM 778 C C . TYR A 1 94 ? -15.958 -2.214 12.847 1.00 93.31 94 TYR A C 1
ATOM 780 O O . TYR A 1 94 ? -16.161 -2.712 13.958 1.00 93.31 94 TYR A O 1
ATOM 788 N N . GLU A 1 95 ? -16.386 -2.793 11.722 1.00 91.19 95 GLU A N 1
ATOM 789 C CA . GLU A 1 95 ? -17.190 -4.021 11.691 1.00 91.19 95 GLU A CA 1
ATOM 790 C C . GLU A 1 95 ? -16.449 -5.219 12.299 1.00 91.19 95 GLU A C 1
ATOM 792 O O . GLU A 1 95 ? -16.997 -5.978 13.106 1.00 91.19 95 GLU A O 1
ATOM 797 N N . TYR A 1 96 ? -15.164 -5.368 11.978 1.00 90.69 96 TYR A N 1
ATOM 798 C CA . TYR A 1 96 ? -14.311 -6.397 12.565 1.00 90.69 96 TYR A CA 1
ATOM 799 C C . TYR A 1 96 ? -14.241 -6.287 14.097 1.00 90.69 96 TYR A C 1
ATOM 801 O O . TYR A 1 96 ? -14.323 -7.296 14.813 1.00 90.69 96 TYR A O 1
ATOM 809 N N . MET A 1 97 ? -14.122 -5.066 14.624 1.00 89.25 97 MET A N 1
ATOM 810 C CA . MET A 1 97 ? -14.097 -4.821 16.065 1.00 89.25 97 MET A CA 1
ATOM 811 C C . MET A 1 97 ? -15.454 -5.087 16.725 1.00 89.25 97 MET A C 1
ATOM 813 O O . MET A 1 97 ? -15.480 -5.730 17.781 1.00 89.25 97 MET A O 1
ATOM 817 N N . LEU A 1 98 ? -16.570 -4.697 16.096 1.00 87.69 98 LEU A N 1
ATOM 818 C CA . LEU A 1 98 ? -17.924 -5.009 16.575 1.00 87.69 98 LEU A CA 1
ATOM 819 C C . LEU A 1 98 ? -18.129 -6.522 16.714 1.00 87.69 98 LEU A C 1
ATOM 821 O O . LEU A 1 98 ? -18.481 -7.021 17.789 1.00 87.69 98 LEU A O 1
ATOM 825 N N . GLN A 1 99 ? -17.805 -7.285 15.666 1.00 84.81 99 GLN A N 1
ATOM 826 C CA . GLN A 1 99 ? -17.901 -8.748 15.684 1.00 84.81 99 GLN A CA 1
ATOM 827 C C . GLN A 1 99 ? -17.044 -9.374 16.793 1.00 84.81 99 GLN A C 1
ATOM 829 O O . GLN A 1 99 ? -17.436 -10.365 17.425 1.00 84.81 99 GLN A O 1
ATOM 834 N N . LYS A 1 100 ? -15.858 -8.810 17.056 1.00 77.62 100 LYS A N 1
ATOM 835 C CA . LYS A 1 100 ? -14.979 -9.273 18.133 1.00 77.62 100 LYS A CA 1
ATOM 836 C C . LYS A 1 100 ? -15.505 -8.921 19.527 1.00 77.62 100 LYS A C 1
ATOM 838 O O . LYS A 1 100 ? -15.255 -9.732 20.431 1.00 77.62 100 LYS A O 1
ATOM 843 N N . SER A 1 101 ? -16.191 -7.791 19.704 1.00 71.88 101 SER A N 1
ATOM 844 C CA . SER A 1 101 ? -16.783 -7.355 20.981 1.00 71.88 101 SER A CA 1
ATOM 845 C C . SER A 1 101 ? -17.950 -8.268 21.394 1.00 71.88 101 SER A C 1
ATOM 847 O O . SER A 1 101 ? -17.946 -8.833 22.493 1.00 71.88 101 SER A O 1
ATOM 849 N N . HIS A 1 102 ? -18.864 -8.572 20.461 1.00 60.78 102 HIS A N 1
ATOM 850 C CA . HIS A 1 102 ? -20.050 -9.401 20.724 1.00 60.78 102 HIS A CA 1
ATOM 851 C C . HIS A 1 102 ? -19.747 -10.836 21.187 1.00 60.78 102 HIS A C 1
ATOM 853 O O . HIS A 1 102 ? -20.502 -11.409 21.967 1.00 60.78 102 HIS A O 1
ATOM 859 N N . LYS A 1 103 ? -18.629 -11.435 20.757 1.00 61.16 103 LYS A N 1
ATOM 860 C CA . LYS A 1 103 ? -18.335 -12.855 21.027 1.00 61.16 103 LYS A CA 1
ATOM 861 C C . LYS A 1 103 ? -17.861 -13.175 22.457 1.00 61.16 103 LYS A C 1
ATOM 863 O O . LYS A 1 103 ? -17.758 -14.357 22.771 1.00 61.16 103 LYS A O 1
ATOM 868 N N . ARG A 1 104 ? -17.484 -12.198 23.305 1.00 54.31 104 ARG A N 1
ATOM 869 C CA . ARG A 1 104 ? -16.832 -12.490 24.615 1.00 54.31 104 ARG A CA 1
ATOM 870 C C . ARG A 1 104 ? -17.167 -11.557 25.794 1.00 54.31 104 ARG A C 1
ATOM 872 O O . ARG A 1 104 ? -16.529 -11.683 26.836 1.00 54.31 104 ARG A O 1
ATOM 879 N N . GLY A 1 105 ? -18.127 -10.638 25.668 1.00 52.25 105 GLY A N 1
ATOM 880 C CA . GLY A 1 105 ? -18.625 -9.841 26.806 1.00 52.25 105 GLY A CA 1
ATOM 881 C C . GLY A 1 105 ? -17.591 -8.935 27.500 1.00 52.25 105 GLY A C 1
ATOM 882 O O . GLY A 1 105 ? -17.788 -8.555 28.651 1.00 52.25 105 GLY A O 1
ATOM 883 N N . ARG A 1 106 ? -16.476 -8.593 26.836 1.00 53.88 106 ARG A N 1
ATOM 884 C CA . ARG A 1 106 ? -15.443 -7.675 27.348 1.00 53.88 106 ARG A CA 1
ATOM 885 C C . ARG A 1 106 ? -14.995 -6.712 26.256 1.00 53.88 106 ARG A C 1
ATOM 887 O O . ARG A 1 106 ? -14.803 -7.141 25.118 1.00 53.88 106 ARG A O 1
ATOM 894 N N . LYS A 1 107 ? -14.743 -5.455 26.647 1.00 61.09 107 LYS A N 1
ATOM 895 C CA . LYS A 1 107 ? -14.109 -4.429 25.806 1.00 61.09 107 LYS A CA 1
ATOM 896 C C . LYS A 1 107 ? -12.785 -4.979 25.283 1.00 61.09 107 LYS A C 1
ATOM 898 O O . LYS A 1 107 ? -11.866 -5.221 26.068 1.00 61.09 107 LYS A O 1
ATOM 903 N N . LYS A 1 108 ? -12.695 -5.227 23.978 1.00 74.25 108 LYS A N 1
ATOM 904 C CA . LYS A 1 108 ? -11.444 -5.670 23.365 1.00 74.25 108 LYS A CA 1
ATOM 905 C C . LYS A 1 108 ? -10.646 -4.457 22.938 1.00 74.25 108 LYS A C 1
ATOM 907 O O . LYS A 1 108 ? -11.107 -3.665 22.123 1.00 74.25 108 LYS A O 1
ATOM 912 N N . LYS A 1 109 ? -9.446 -4.368 23.495 1.00 87.19 109 LYS A N 1
ATOM 913 C CA . LYS A 1 109 ? -8.366 -3.588 22.917 1.00 87.19 109 LYS A CA 1
ATOM 914 C C . LYS A 1 109 ? -7.668 -4.455 21.876 1.00 87.19 109 LYS A C 1
ATOM 916 O O . LYS A 1 109 ? -7.477 -5.651 22.110 1.00 87.19 109 LYS A O 1
ATOM 921 N N . VAL A 1 110 ? -7.369 -3.879 20.723 1.00 90.44 110 VAL A N 1
ATOM 922 C CA . VAL A 1 110 ? -6.603 -4.518 19.652 1.00 90.44 110 VAL A CA 1
ATOM 923 C C . VAL A 1 110 ? -5.529 -3.535 19.231 1.00 90.44 110 VAL A C 1
ATOM 925 O O . VAL A 1 110 ? -5.836 -2.363 19.032 1.00 90.44 110 VAL A O 1
ATOM 928 N N . HIS A 1 111 ? -4.290 -3.992 19.105 1.00 92.00 111 HIS A N 1
ATOM 929 C CA . HIS A 1 111 ? -3.209 -3.124 18.666 1.00 92.00 111 HIS A CA 1
ATOM 930 C C . HIS A 1 111 ? -3.454 -2.676 17.217 1.00 92.00 111 HIS A C 1
ATOM 932 O O . HIS A 1 111 ? -3.889 -3.476 16.388 1.00 92.00 111 HIS A O 1
ATOM 938 N N . PHE A 1 112 ? -3.189 -1.415 16.875 1.00 91.06 112 PHE A N 1
ATOM 939 C CA . PHE A 1 112 ? -3.534 -0.897 15.546 1.00 91.06 112 PHE A CA 1
ATOM 940 C C . PHE A 1 112 ? -2.813 -1.635 14.401 1.00 91.06 112 PHE A C 1
ATOM 942 O O . PHE A 1 112 ? -3.399 -1.805 13.338 1.00 91.06 112 PHE A O 1
ATOM 949 N N . LEU A 1 113 ? -1.597 -2.158 14.626 1.00 90.12 113 LEU A N 1
ATOM 950 C CA . LEU A 1 113 ? -0.891 -3.000 13.641 1.00 90.12 113 LEU A CA 1
ATOM 951 C C . LEU A 1 113 ? -1.679 -4.276 13.293 1.00 90.12 113 LEU A C 1
ATOM 953 O O . LEU A 1 113 ? -1.716 -4.701 12.138 1.00 90.12 113 LEU A O 1
ATOM 957 N N . ASP A 1 114 ? -2.358 -4.869 14.279 1.00 91.25 114 ASP A N 1
ATOM 958 C CA . ASP A 1 114 ? -3.239 -6.018 14.052 1.00 91.25 114 ASP A CA 1
ATOM 959 C C . ASP A 1 114 ? -4.495 -5.602 13.270 1.00 91.25 114 ASP A C 1
ATOM 961 O O . ASP A 1 114 ? -5.074 -6.406 12.543 1.00 91.25 114 ASP A O 1
ATOM 965 N N . LEU A 1 115 ? -4.939 -4.349 13.410 1.00 92.56 115 LEU A N 1
ATOM 966 C CA . LEU A 1 115 ? -6.059 -3.790 12.646 1.00 92.56 115 LEU A CA 1
ATOM 967 C C . LEU A 1 115 ? -5.663 -3.375 11.227 1.00 92.56 115 LEU A C 1
ATOM 969 O O . LEU A 1 115 ? -6.512 -3.410 10.346 1.00 92.56 115 LEU A O 1
ATOM 973 N N . TYR A 1 116 ? -4.393 -3.048 10.993 1.00 91.38 116 TYR A N 1
ATOM 974 C CA . TYR A 1 116 ? -3.841 -2.787 9.662 1.00 91.38 116 TYR A CA 1
ATOM 975 C C . TYR A 1 116 ? -3.569 -4.076 8.864 1.00 91.38 116 TYR A C 1
ATOM 977 O O . TYR A 1 116 ? -3.273 -4.023 7.675 1.00 91.38 116 TYR A O 1
ATOM 985 N N . SER A 1 117 ? -3.673 -5.249 9.494 1.00 88.06 117 SER A N 1
ATOM 986 C CA . SER A 1 117 ? -3.375 -6.539 8.860 1.00 88.06 117 SER A CA 1
ATOM 987 C C . SER A 1 117 ? -4.572 -7.489 8.869 1.00 88.06 117 SER A C 1
ATOM 989 O O . SER A 1 117 ? -5.077 -7.875 7.816 1.00 88.06 117 SER A O 1
ATOM 991 N N . TYR A 1 118 ? -5.078 -7.860 10.047 1.00 88.25 118 TYR A N 1
ATOM 992 C CA . TYR A 1 118 ? -6.034 -8.959 10.165 1.00 88.25 118 TYR A CA 1
ATOM 993 C C . TYR A 1 118 ? -7.395 -8.772 9.478 1.00 88.25 118 TYR A C 1
ATOM 995 O O . TYR A 1 118 ? -7.973 -9.769 9.033 1.00 88.25 118 TYR A O 1
ATOM 1003 N N . PRO A 1 119 ? -7.964 -7.563 9.383 1.00 88.50 119 PRO A N 1
ATOM 1004 C CA . PRO A 1 119 ? -9.207 -7.365 8.644 1.00 88.50 119 PRO A CA 1
ATOM 1005 C C . PRO A 1 119 ? -9.048 -7.541 7.124 1.00 88.50 119 PRO A C 1
ATOM 1007 O O . PRO A 1 119 ? -10.046 -7.687 6.424 1.00 88.50 119 PRO A O 1
ATOM 1010 N N . PHE A 1 120 ? -7.811 -7.568 6.619 1.00 87.69 120 PHE A N 1
ATOM 1011 C CA . PHE A 1 120 ? -7.485 -7.441 5.199 1.00 87.69 120 PHE A CA 1
ATOM 1012 C C . PHE A 1 120 ? -6.838 -8.703 4.600 1.00 87.69 120 PHE A C 1
ATOM 1014 O O . PHE A 1 120 ? -6.078 -8.615 3.644 1.00 87.69 120 PHE A O 1
ATOM 1021 N N . HIS A 1 121 ? -7.145 -9.899 5.119 1.00 74.06 121 HIS A N 1
ATOM 1022 C CA . HIS A 1 121 ? -6.587 -11.179 4.637 1.00 74.06 121 HIS A CA 1
ATOM 1023 C C . HIS A 1 121 ? -7.131 -11.664 3.268 1.00 74.06 121 HIS A C 1
ATOM 1025 O O . HIS A 1 121 ? -7.342 -12.861 3.067 1.00 74.06 121 HIS A O 1
ATOM 1031 N N . ASP A 1 122 ? -7.375 -10.766 2.315 1.00 77.44 122 ASP A N 1
ATOM 1032 C CA . ASP A 1 122 ? -7.672 -11.122 0.925 1.00 77.44 122 ASP A CA 1
ATOM 1033 C C . ASP A 1 122 ? -6.431 -10.832 0.075 1.00 77.44 122 ASP A C 1
ATOM 1035 O O . ASP A 1 122 ? -5.969 -9.699 0.003 1.00 77.44 122 ASP A O 1
ATOM 1039 N N . LYS A 1 123 ? -5.896 -11.862 -0.587 1.00 69.62 123 LYS A N 1
ATOM 1040 C CA . LYS A 1 123 ? -4.688 -11.770 -1.425 1.00 69.62 123 LYS A CA 1
ATOM 1041 C C . LYS A 1 123 ? -4.815 -10.795 -2.603 1.00 69.62 123 LYS A C 1
ATOM 1043 O O . LYS A 1 123 ? -3.806 -10.430 -3.189 1.00 69.62 123 LYS A O 1
ATOM 1048 N N . ASN A 1 124 ? -6.041 -10.418 -2.962 1.00 76.75 124 ASN A N 1
ATOM 1049 C CA . ASN A 1 124 ? -6.321 -9.460 -4.026 1.00 76.75 124 ASN A CA 1
ATOM 1050 C C . ASN A 1 124 ? -6.662 -8.064 -3.483 1.00 76.75 124 ASN A C 1
ATOM 1052 O O . ASN A 1 124 ? -7.026 -7.197 -4.277 1.00 76.75 124 ASN A O 1
ATOM 1056 N N . LEU A 1 125 ? -6.621 -7.859 -2.161 1.00 85.25 125 LEU A N 1
ATOM 1057 C CA . LEU A 1 125 ? -6.928 -6.589 -1.515 1.00 85.25 125 LEU A CA 1
ATOM 1058 C C . LEU A 1 125 ? -5.643 -5.816 -1.229 1.00 85.25 125 LEU A C 1
ATOM 1060 O O . LEU A 1 125 ? -4.744 -6.299 -0.548 1.00 85.25 125 LEU A O 1
ATOM 1064 N N . PHE A 1 126 ? -5.592 -4.592 -1.742 1.00 86.00 126 PHE A N 1
ATOM 1065 C CA . PHE A 1 126 ? -4.464 -3.682 -1.605 1.00 86.00 126 PHE A CA 1
ATOM 1066 C C . PHE A 1 126 ? -4.919 -2.403 -0.914 1.00 86.00 126 PHE A C 1
ATOM 1068 O O . PHE A 1 126 ? -5.992 -1.880 -1.210 1.00 86.00 126 PHE A O 1
ATOM 1075 N N . LEU A 1 127 ? -4.105 -1.890 0.003 1.00 88.00 127 LEU A N 1
ATOM 1076 C CA . LEU A 1 127 ? -4.390 -0.653 0.725 1.00 88.00 127 LEU A CA 1
ATOM 1077 C C . LEU A 1 127 ? -3.734 0.516 -0.014 1.00 88.00 127 LEU A C 1
ATOM 1079 O O . LEU A 1 127 ? -2.523 0.506 -0.221 1.00 88.00 127 LEU A O 1
ATOM 1083 N N . LEU A 1 128 ? -4.516 1.528 -0.400 1.00 87.00 128 LEU A N 1
ATOM 1084 C CA . LEU A 1 128 ? -4.011 2.735 -1.075 1.00 87.00 128 LEU A CA 1
ATOM 1085 C C . LEU A 1 128 ? -3.469 3.778 -0.081 1.00 87.00 128 LEU A C 1
ATOM 1087 O O . LEU A 1 128 ? -3.629 4.976 -0.269 1.00 87.00 128 LEU A O 1
ATOM 1091 N N . PHE A 1 129 ? -2.935 3.337 1.049 1.00 87.12 129 PHE A N 1
ATOM 1092 C CA . PHE A 1 129 ? -2.477 4.224 2.107 1.00 87.12 129 PHE A CA 1
ATOM 1093 C C . PHE A 1 129 ? -1.412 3.523 2.940 1.00 87.12 129 PHE A C 1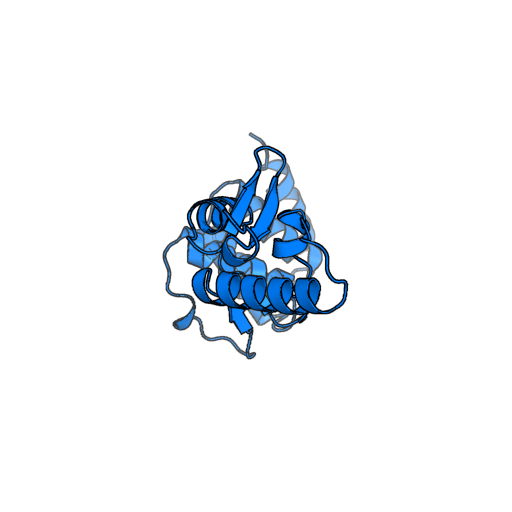
ATOM 1095 O O . PHE A 1 129 ? -1.416 2.299 3.081 1.00 87.12 129 PHE A O 1
ATOM 1102 N N . SER A 1 130 ? -0.496 4.302 3.513 1.00 86.25 130 SER A N 1
ATOM 1103 C CA . SER A 1 130 ? 0.518 3.770 4.419 1.00 86.25 130 SER A CA 1
ATOM 1104 C C . SER A 1 130 ? -0.057 3.437 5.795 1.00 86.25 130 SER A C 1
ATOM 1106 O O . SER A 1 130 ? -1.115 3.925 6.198 1.00 86.25 130 SER A O 1
ATOM 1108 N N . ILE A 1 131 ? 0.704 2.660 6.564 1.00 90.44 131 ILE A N 1
ATOM 1109 C CA . ILE A 1 131 ? 0.384 2.377 7.963 1.00 90.44 131 ILE A CA 1
ATOM 1110 C C . ILE A 1 131 ? 0.359 3.642 8.831 1.00 90.44 131 ILE A C 1
ATOM 1112 O O . ILE A 1 131 ? -0.497 3.758 9.701 1.00 90.44 131 ILE A O 1
ATOM 1116 N N . ASP A 1 132 ? 1.226 4.617 8.543 1.00 90.56 132 ASP A N 1
ATOM 1117 C CA . ASP A 1 132 ? 1.246 5.905 9.245 1.00 90.56 132 ASP A CA 1
ATOM 1118 C C . ASP A 1 132 ? -0.023 6.711 8.949 1.00 90.56 132 ASP A C 1
ATOM 1120 O O . ASP A 1 132 ? -0.631 7.275 9.856 1.00 90.56 132 ASP A O 1
ATOM 1124 N N . HIS A 1 133 ? -0.468 6.724 7.684 1.00 92.06 133 HIS A N 1
ATOM 1125 C CA . HIS A 1 133 ? -1.720 7.379 7.311 1.00 92.06 133 HIS A CA 1
ATOM 1126 C C . HIS A 1 133 ? -2.918 6.663 7.941 1.00 92.06 133 HIS A C 1
ATOM 1128 O O . HIS A 1 133 ? -3.848 7.302 8.425 1.00 92.06 133 HIS A O 1
ATOM 1134 N N . PHE A 1 134 ? -2.890 5.331 8.000 1.00 94.94 134 PHE A N 1
ATOM 1135 C CA . PHE A 1 134 ? -3.904 4.568 8.718 1.00 94.94 134 PHE A CA 1
ATOM 1136 C C . PHE A 1 134 ? -3.948 4.927 10.206 1.00 94.94 134 PHE A C 1
ATOM 1138 O O . PHE A 1 134 ? -5.031 5.172 10.737 1.00 94.94 134 PHE A O 1
ATOM 1145 N N . GLU A 1 135 ? -2.791 4.999 10.869 1.00 95.25 135 GLU A N 1
ATOM 1146 C CA . GLU A 1 135 ? -2.694 5.386 12.276 1.00 95.25 135 GLU A CA 1
ATOM 1147 C C . GLU A 1 135 ? -3.216 6.812 12.508 1.00 95.25 135 GLU A C 1
ATOM 1149 O O . GLU A 1 135 ? -4.018 7.046 13.416 1.00 95.25 135 GLU A O 1
ATOM 1154 N N . GLU A 1 136 ? -2.818 7.767 11.668 1.00 95.56 136 GLU A N 1
ATOM 1155 C CA . GLU A 1 136 ? -3.317 9.140 11.714 1.00 95.56 136 GLU A CA 1
ATOM 1156 C C . GLU A 1 136 ? -4.848 9.169 11.612 1.00 95.56 136 GLU A C 1
ATOM 1158 O O . GLU A 1 136 ? -5.531 9.821 12.408 1.00 95.56 136 GLU A O 1
ATOM 1163 N N . ARG A 1 137 ? -5.414 8.439 10.648 1.00 96.56 137 ARG A N 1
ATOM 1164 C CA . ARG A 1 137 ? -6.852 8.474 10.378 1.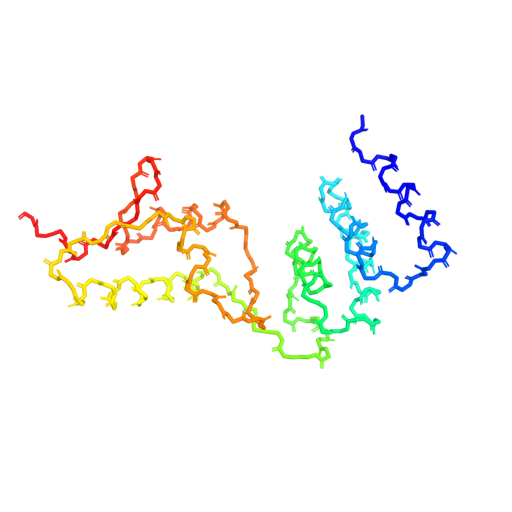00 96.56 137 ARG A CA 1
ATOM 1165 C C . ARG A 1 137 ? -7.667 7.735 11.434 1.00 96.56 137 ARG A C 1
ATOM 1167 O O . ARG A 1 137 ? -8.692 8.266 11.850 1.00 96.56 137 ARG A O 1
ATOM 1174 N N . ILE A 1 138 ? -7.207 6.591 11.946 1.00 95.94 138 ILE A N 1
ATOM 1175 C CA . ILE A 1 138 ? -7.918 5.869 13.014 1.00 95.94 138 ILE A CA 1
ATOM 1176 C C . ILE A 1 138 ? -7.893 6.631 14.347 1.00 95.94 138 ILE A C 1
ATOM 1178 O O . ILE A 1 138 ? -8.866 6.577 15.096 1.00 95.94 138 ILE A O 1
ATOM 1182 N N . ARG A 1 139 ? -6.826 7.392 14.637 1.00 95.50 139 ARG A N 1
ATOM 1183 C CA . ARG A 1 139 ? -6.752 8.269 15.821 1.00 95.50 139 ARG A CA 1
ATOM 1184 C C . ARG A 1 139 ? -7.754 9.424 15.766 1.00 95.50 139 ARG A C 1
ATOM 1186 O O . ARG A 1 139 ? -8.244 9.844 16.812 1.00 95.50 139 ARG A O 1
ATOM 1193 N N . ASN A 1 140 ? -8.054 9.918 14.566 1.00 96.00 140 ASN A N 1
ATOM 1194 C CA . ASN A 1 140 ? -8.984 11.027 14.340 1.00 96.00 140 ASN A CA 1
ATOM 1195 C C . ASN A 1 140 ? -10.433 10.582 14.078 1.00 96.00 140 ASN A C 1
ATOM 1197 O O . ASN A 1 140 ? -11.332 11.419 14.029 1.00 96.00 140 ASN A O 1
ATOM 1201 N N . ASP A 1 141 ? -10.681 9.284 13.913 1.00 95.88 141 ASP A N 1
ATOM 1202 C CA . ASP A 1 141 ? -12.015 8.754 13.652 1.00 95.88 141 ASP A CA 1
ATOM 1203 C C . ASP A 1 141 ? -12.852 8.692 14.944 1.00 95.88 141 ASP A C 1
ATOM 1205 O O . ASP A 1 141 ? -12.447 8.183 15.997 1.00 95.88 141 ASP A O 1
ATOM 1209 N N . GLU A 1 142 ? -14.063 9.245 14.877 1.00 94.50 142 GLU A N 1
ATOM 1210 C CA . GLU A 1 142 ? -14.940 9.419 16.031 1.00 94.50 142 GLU A CA 1
ATOM 1211 C C . GLU A 1 142 ? -15.492 8.115 16.615 1.00 94.50 142 GLU A C 1
ATOM 1213 O O . GLU A 1 142 ? -16.117 8.155 17.672 1.00 94.50 142 GLU A O 1
ATOM 1218 N N . ARG A 1 143 ? -15.267 6.968 15.970 1.00 94.31 143 ARG A N 1
ATOM 1219 C CA . ARG A 1 143 ? -15.731 5.655 16.435 1.00 94.31 143 ARG A CA 1
ATOM 1220 C C . ARG A 1 143 ? -14.721 4.963 17.343 1.00 94.31 143 ARG A C 1
ATOM 1222 O O . ARG A 1 143 ? -15.107 4.077 18.112 1.00 94.31 143 ARG A O 1
ATOM 1229 N N . PHE A 1 144 ? -13.452 5.365 17.289 1.00 94.12 144 PHE A N 1
ATOM 1230 C CA . PHE A 1 144 ? -12.350 4.684 17.965 1.00 94.12 144 PHE A CA 1
ATOM 1231 C C . PHE A 1 144 ? -11.758 5.512 19.116 1.00 94.12 144 PHE A C 1
ATOM 1233 O O . PHE A 1 144 ? -11.799 6.743 19.141 1.00 94.12 144 PHE A O 1
ATOM 1240 N N . LEU A 1 145 ? -11.210 4.804 20.103 1.00 93.56 145 LEU A N 1
ATOM 1241 C CA . LEU A 1 145 ? -10.289 5.312 21.116 1.00 93.56 145 LEU A CA 1
ATOM 1242 C C . LEU A 1 145 ? -8.950 4.629 20.893 1.00 93.56 145 LEU A C 1
ATOM 1244 O O . LEU A 1 145 ? -8.888 3.401 20.966 1.00 93.56 145 LEU A O 1
ATOM 1248 N N . VAL A 1 146 ? -7.903 5.417 20.672 1.00 94.31 146 VAL A N 1
ATOM 1249 C CA . VAL A 1 146 ? -6.546 4.918 20.443 1.00 94.31 146 VAL A CA 1
ATOM 1250 C C . VAL A 1 146 ? -5.645 5.406 21.572 1.00 94.31 146 VAL A C 1
ATOM 1252 O O . VAL A 1 146 ? -5.565 6.610 21.819 1.00 94.31 146 VAL A O 1
ATOM 1255 N N . SER A 1 147 ? -4.984 4.488 22.278 1.00 93.38 147 SER A N 1
ATOM 1256 C CA . SER A 1 147 ? -4.032 4.839 23.334 1.00 93.38 147 SER A CA 1
ATOM 1257 C C . SER A 1 147 ? -2.705 5.350 22.761 1.00 93.38 147 SER A C 1
ATOM 1259 O O . SER A 1 147 ? -2.461 5.307 21.551 1.00 93.38 147 SER A O 1
ATOM 1261 N N . ILE A 1 148 ? -1.827 5.845 23.634 1.00 91.31 148 ILE A N 1
ATOM 1262 C CA . ILE A 1 148 ? -0.469 6.250 23.244 1.00 91.31 148 ILE A CA 1
ATOM 1263 C C . ILE A 1 148 ? 0.313 5.027 22.746 1.00 91.31 148 ILE A C 1
ATOM 1265 O O . ILE A 1 148 ? 1.014 5.108 21.747 1.00 91.31 148 ILE A O 1
ATOM 1269 N N . GLU A 1 149 ? 0.106 3.878 23.386 1.00 92.00 149 GLU A N 1
ATOM 1270 C CA . GLU A 1 149 ? 0.730 2.589 23.075 1.00 92.00 149 GLU A CA 1
ATOM 1271 C C . GLU A 1 149 ? 0.152 1.908 21.823 1.00 92.00 149 GLU A C 1
ATOM 1273 O O . GLU A 1 149 ? 0.609 0.831 21.460 1.00 92.00 149 GLU A O 1
ATOM 1278 N N . GLY A 1 150 ? -0.849 2.505 21.165 1.00 91.44 150 GLY A N 1
ATOM 1279 C CA . GLY A 1 150 ? -1.429 1.973 19.928 1.00 91.44 150 GLY A CA 1
ATOM 1280 C C . GLY A 1 150 ? -2.571 0.973 20.132 1.00 91.44 150 GLY A C 1
ATOM 1281 O O . GLY A 1 150 ? -3.016 0.349 19.167 1.00 91.44 150 GLY A O 1
ATOM 1282 N N . ASP A 1 151 ? -3.084 0.830 21.357 1.00 93.50 151 ASP A N 1
ATOM 1283 C CA . ASP A 1 151 ? -4.272 0.020 21.624 1.00 93.50 151 ASP A CA 1
ATOM 1284 C C . ASP A 1 151 ? -5.539 0.736 21.152 1.00 93.50 151 ASP A C 1
ATOM 1286 O O . ASP A 1 151 ? -5.824 1.859 21.571 1.00 93.50 151 ASP A O 1
ATOM 1290 N N . VAL A 1 152 ? -6.354 0.047 20.357 1.00 93.75 152 VAL A N 1
ATOM 1291 C CA . VAL A 1 152 ? -7.606 0.566 19.799 1.00 93.75 152 VAL A CA 1
ATOM 1292 C C . VAL A 1 152 ? -8.812 -0.111 20.445 1.00 93.75 15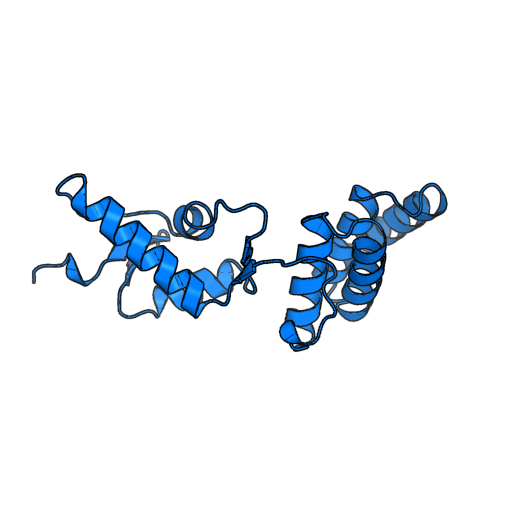2 VAL A C 1
ATOM 1294 O O . VAL A 1 152 ? -8.866 -1.335 20.569 1.00 93.75 152 VAL A O 1
ATOM 1297 N N . SER A 1 153 ? -9.815 0.680 20.825 1.00 92.31 153 SER A N 1
ATOM 1298 C CA . SER A 1 153 ? -11.130 0.219 21.300 1.00 92.31 153 SER A CA 1
ATOM 1299 C C . SER A 1 153 ? -12.266 1.058 20.701 1.00 92.31 153 SER A C 1
ATOM 1301 O O . SER A 1 153 ? -12.020 2.139 20.175 1.00 92.31 153 SER A O 1
ATOM 1303 N N . LEU A 1 154 ? -13.510 0.571 20.755 1.00 91.31 154 LEU A N 1
ATOM 1304 C CA . LEU A 1 154 ? -14.680 1.304 20.251 1.00 91.31 154 LEU A CA 1
ATOM 1305 C C . LEU A 1 154 ? -15.223 2.286 21.303 1.00 91.31 154 LEU A C 1
ATOM 1307 O O . LEU A 1 154 ? -15.386 1.919 22.468 1.00 91.31 154 LEU A O 1
ATOM 1311 N N . LYS A 1 155 ? -15.567 3.516 20.893 1.00 86.62 155 LYS A N 1
ATOM 1312 C CA . LYS A 1 155 ? -16.135 4.556 21.779 1.00 86.62 155 LYS A CA 1
ATOM 1313 C C . LYS A 1 155 ? -17.496 4.172 22.362 1.00 86.62 155 LYS A C 1
ATOM 1315 O O . LYS A 1 155 ? -17.729 4.395 23.546 1.00 86.62 155 LYS A O 1
ATOM 1320 N N . ASN A 1 156 ? -18.352 3.513 21.580 1.00 71.94 156 ASN A N 1
ATOM 1321 C CA . ASN A 1 156 ? -19.697 3.103 22.016 1.00 71.94 156 ASN A CA 1
ATOM 1322 C C . ASN A 1 156 ? -19.699 1.996 23.093 1.00 71.94 156 ASN A C 1
ATOM 1324 O O . ASN A 1 156 ? -20.741 1.722 23.681 1.00 71.94 156 ASN A O 1
ATOM 1328 N N . ASP A 1 157 ? -18.539 1.401 23.402 1.00 55.69 157 ASP A N 1
ATOM 1329 C CA . ASP A 1 157 ? -18.359 0.475 24.528 1.00 55.69 157 ASP A CA 1
ATOM 1330 C C . ASP A 1 157 ? -17.947 1.197 25.831 1.00 55.69 157 ASP A C 1
ATOM 1332 O O . ASP A 1 157 ? -17.733 0.564 26.871 1.00 55.69 157 ASP A O 1
ATOM 1336 N N . VAL A 1 158 ? -17.832 2.529 25.837 1.00 45.66 158 VAL A N 1
ATOM 1337 C CA . VAL A 1 158 ? -17.621 3.330 27.051 1.00 45.66 158 VAL A CA 1
ATOM 1338 C C . VAL A 1 158 ? -18.968 3.816 27.574 1.00 45.66 158 VAL A C 1
ATOM 1340 O O . VAL A 1 158 ? -19.429 4.902 27.246 1.00 45.66 158 VAL A O 1
ATOM 1343 N N . LYS A 1 159 ? -19.606 3.001 28.426 1.00 39.78 159 LYS A N 1
ATOM 1344 C CA . LYS A 1 159 ? -20.558 3.552 29.398 1.00 39.78 159 LYS A CA 1
ATOM 1345 C C . LYS A 1 159 ? -19.821 4.621 30.215 1.00 39.78 159 LYS A C 1
ATOM 1347 O O . LYS A 1 159 ? -18.755 4.306 30.752 1.00 39.78 159 LYS A O 1
ATOM 1352 N N . LEU A 1 160 ? -20.383 5.834 30.205 1.00 36.34 160 LEU A N 1
ATOM 1353 C CA . LEU A 1 160 ? -20.071 6.950 31.105 1.00 36.34 160 LEU A CA 1
ATOM 1354 C C . LEU A 1 160 ? -19.934 6.472 32.555 1.00 36.34 160 LEU A C 1
ATOM 1356 O O . LEU A 1 160 ? -20.725 5.578 32.946 1.00 36.34 160 LEU A O 1
#

Sequence (160 aa):
MVGSWEIEYCLERLNRNPEDDYILWRLGDVYLQNKNYQKALEIGKYHYEIHPDSPNAIDTLLKSLERLGEPVETFPWKGNPKILKIEDALNIVYEYMLQKSHKRGRKKKVHFLDLYSYPFHDKNLFLLFSIDHFEERIRNDERFLVSIEGDVSLKNDVKL

Secondary structure (DSSP, 8-state):
--SHHHHHHHHHHHHH-TT-HHHHHHHHHHHHHTT-HHHHHHHHHHHHHH-TT-HHHHHHHHHHHHHHT--GGGS--SS--EEEPHHHHHHHHHHHHHHHHHTTSS---EEHHHHTTGGG--TTEEESS-HHHHHHHHHH-TTEEE-TT-EEEEGGG---

Radius of gyration: 18.94 Å; chains: 1; bounding box: 45×25×49 Å